Protein AF-A0A965I3N7-F1 (afdb_monomer_lite)

Structure (mmCIF, N/CA/C/O backbone):
data_AF-A0A965I3N7-F1
#
_entry.id   AF-A0A965I3N7-F1
#
loop_
_atom_site.group_PDB
_atom_site.id
_atom_site.type_symbol
_atom_site.label_atom_id
_atom_site.label_alt_id
_atom_site.label_comp_id
_atom_site.label_asym_id
_atom_site.label_entity_id
_atom_site.label_seq_id
_atom_site.pdbx_PDB_ins_code
_atom_site.Cartn_x
_atom_site.Cartn_y
_atom_site.Cartn_z
_atom_site.occupancy
_atom_site.B_iso_or_equiv
_atom_site.auth_seq_id
_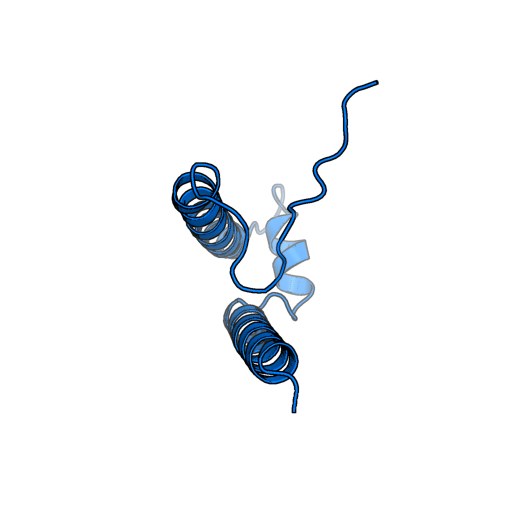atom_site.auth_comp_id
_atom_site.auth_asym_id
_atom_site.auth_atom_id
_atom_site.pdbx_PDB_model_num
ATOM 1 N N . MET A 1 1 ? -17.523 -9.401 21.652 1.00 58.44 1 MET A N 1
ATOM 2 C CA . MET A 1 1 ? -16.194 -9.136 21.056 1.00 58.44 1 MET A CA 1
ATOM 3 C C . MET A 1 1 ? -16.036 -7.641 20.837 1.00 58.44 1 MET A C 1
ATOM 5 O O . MET A 1 1 ? -17.033 -7.011 20.489 1.00 58.44 1 MET A O 1
ATOM 9 N N . PRO A 1 2 ? -14.850 -7.054 21.060 1.00 81.50 2 PRO A N 1
ATOM 10 C CA . PRO A 1 2 ? -14.646 -5.631 20.813 1.00 81.50 2 PRO A CA 1
ATOM 11 C C . PRO A 1 2 ? -14.903 -5.346 19.330 1.00 81.50 2 PRO A C 1
ATOM 13 O O . PRO A 1 2 ? -14.370 -6.048 18.472 1.00 81.50 2 PRO A O 1
ATOM 16 N N . ARG A 1 3 ? -15.711 -4.328 19.010 1.00 80.12 3 ARG A N 1
ATOM 17 C CA . ARG A 1 3 ? -16.010 -3.938 17.614 1.00 80.12 3 ARG A CA 1
ATOM 18 C C . ARG A 1 3 ? -14.729 -3.659 16.812 1.00 80.12 3 ARG A C 1
ATOM 20 O O . ARG A 1 3 ? -14.699 -3.919 15.616 1.00 80.12 3 ARG A O 1
ATOM 27 N N . SER A 1 4 ? -13.668 -3.218 17.494 1.00 85.25 4 SER A N 1
ATOM 28 C CA . SER A 1 4 ? -12.335 -2.983 16.934 1.00 85.25 4 SER A CA 1
ATOM 29 C C . SER A 1 4 ? -11.640 -4.246 16.412 1.00 85.25 4 SER A C 1
ATOM 31 O O . SER A 1 4 ? -10.911 -4.163 15.428 1.00 85.25 4 SER A O 1
AT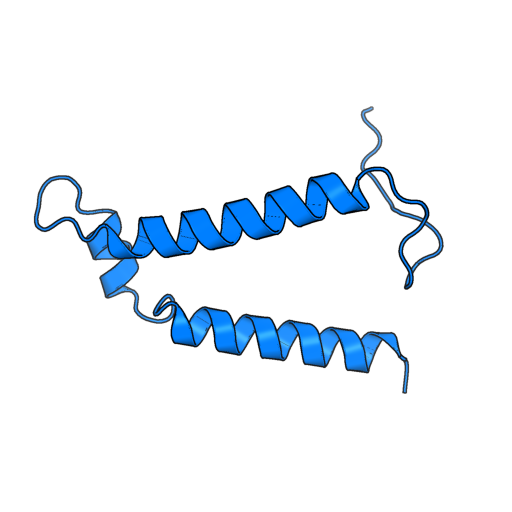OM 33 N N . VAL A 1 5 ? -11.877 -5.419 17.011 1.00 89.44 5 VAL A N 1
ATOM 34 C CA . VAL A 1 5 ? -11.266 -6.687 16.562 1.00 89.44 5 VAL A CA 1
ATOM 35 C C . VAL A 1 5 ? -11.830 -7.108 15.210 1.00 89.44 5 VAL A C 1
ATOM 37 O O . VAL A 1 5 ? -11.080 -7.498 14.323 1.00 89.44 5 VAL A O 1
ATOM 40 N N . ILE A 1 6 ? -13.145 -6.971 15.026 1.00 92.00 6 ILE A N 1
ATOM 41 C CA . ILE A 1 6 ? -13.809 -7.309 13.761 1.00 92.00 6 ILE A CA 1
ATOM 42 C C . ILE A 1 6 ? -13.312 -6.383 12.648 1.00 92.00 6 ILE A C 1
ATOM 44 O O . ILE A 1 6 ? -12.974 -6.849 11.562 1.00 92.00 6 ILE A O 1
ATOM 48 N N . THR A 1 7 ? -13.205 -5.079 12.919 1.00 91.25 7 THR A N 1
ATOM 49 C CA . THR A 1 7 ? -12.686 -4.129 11.928 1.00 91.25 7 THR A CA 1
ATOM 50 C C . THR A 1 7 ? -11.208 -4.337 11.622 1.00 91.25 7 THR A C 1
ATOM 52 O O . THR A 1 7 ? -10.833 -4.201 10.465 1.00 91.25 7 THR A O 1
ATOM 55 N N . ALA A 1 8 ? -10.388 -4.705 12.614 1.00 91.38 8 ALA A N 1
ATOM 56 C CA . ALA A 1 8 ? -8.975 -5.028 12.410 1.00 91.38 8 ALA A CA 1
ATOM 57 C C . ALA A 1 8 ? -8.784 -6.313 11.585 1.00 91.38 8 ALA A C 1
ATOM 59 O O . ALA A 1 8 ? -7.918 -6.375 10.717 1.00 91.38 8 ALA A O 1
ATOM 60 N N . ALA A 1 9 ? -9.614 -7.333 11.822 1.00 95.00 9 ALA A N 1
ATOM 61 C CA . ALA A 1 9 ? -9.596 -8.561 11.035 1.00 95.00 9 ALA A CA 1
ATOM 62 C C . ALA A 1 9 ? -10.014 -8.303 9.579 1.00 95.00 9 ALA A C 1
ATOM 64 O O . ALA A 1 9 ? -9.352 -8.772 8.657 1.00 95.00 9 ALA A O 1
ATOM 65 N N . LEU A 1 10 ? -11.071 -7.511 9.365 1.00 95.88 10 LEU A N 1
ATOM 66 C CA . LEU A 1 10 ? -11.516 -7.116 8.026 1.00 95.88 10 LEU A CA 1
ATOM 67 C C . LEU A 1 10 ? -10.459 -6.289 7.288 1.00 95.88 10 LEU A C 1
ATOM 69 O O . LEU A 1 10 ? -10.191 -6.558 6.120 1.00 95.88 10 LEU A O 1
ATOM 73 N N . SER A 1 11 ? -9.834 -5.310 7.948 1.00 93.88 11 SER A N 1
ATOM 74 C CA . SER A 1 11 ? -8.781 -4.507 7.321 1.00 93.88 11 SER A CA 1
ATOM 75 C C . SER A 1 11 ? -7.547 -5.348 6.989 1.00 93.88 11 SER A C 1
ATOM 77 O O . SER A 1 11 ? -7.018 -5.223 5.887 1.00 93.88 11 SER A O 1
ATOM 79 N N . GLY A 1 12 ? -7.136 -6.253 7.883 1.00 95.06 12 GLY A N 1
ATOM 80 C CA . GLY A 1 12 ? -6.061 -7.213 7.623 1.00 95.06 12 GLY A CA 1
ATOM 81 C C . GLY A 1 12 ? -6.373 -8.151 6.454 1.00 95.06 12 GLY A C 1
ATOM 82 O O . GLY A 1 12 ? -5.515 -8.379 5.603 1.00 95.06 12 GLY A O 1
ATOM 83 N N . PHE A 1 13 ? -7.613 -8.637 6.359 1.00 97.06 13 PHE A N 1
ATOM 84 C CA . PHE A 1 13 ? -8.062 -9.472 5.246 1.00 97.06 13 PHE A CA 1
ATOM 85 C C . PHE A 1 13 ? -8.016 -8.721 3.909 1.00 97.06 13 PHE A C 1
ATOM 87 O O . PHE A 1 13 ? -7.420 -9.213 2.953 1.00 97.06 13 PHE A O 1
ATOM 94 N N . ILE A 1 14 ? -8.571 -7.505 3.848 1.00 95.75 14 ILE A N 1
ATOM 95 C CA . ILE A 1 14 ? -8.542 -6.665 2.638 1.00 95.75 14 ILE A CA 1
ATOM 96 C C . ILE A 1 14 ? -7.096 -6.367 2.224 1.00 95.75 14 ILE A C 1
ATOM 98 O O . ILE A 1 14 ? -6.759 -6.474 1.045 1.00 95.75 14 ILE A O 1
ATOM 102 N N . PHE A 1 15 ? -6.230 -6.039 3.187 1.00 93.38 15 PHE A N 1
ATOM 103 C CA . PHE A 1 15 ? -4.813 -5.789 2.935 1.00 93.38 15 PHE A CA 1
ATOM 104 C C . PHE A 1 15 ? -4.099 -7.024 2.370 1.00 93.38 15 PHE A C 1
ATOM 106 O O . PHE A 1 15 ? -3.417 -6.916 1.354 1.00 93.38 15 PHE A O 1
ATOM 113 N N . GLY A 1 16 ? -4.288 -8.201 2.972 1.00 93.44 16 GLY A N 1
ATOM 114 C CA . GLY A 1 16 ? -3.671 -9.444 2.501 1.00 93.44 16 GLY A CA 1
ATOM 115 C C . GLY A 1 16 ? -4.140 -9.854 1.102 1.00 93.44 16 GLY A C 1
ATOM 116 O O . GLY A 1 16 ? -3.324 -10.251 0.265 1.00 93.44 16 GLY A O 1
ATOM 117 N N . VAL A 1 17 ? -5.435 -9.696 0.813 1.00 94.94 17 VAL A N 1
ATOM 118 C CA . VAL A 1 17 ? -5.992 -9.926 -0.530 1.00 94.94 17 VAL A CA 1
ATOM 119 C C . VAL A 1 17 ? -5.381 -8.949 -1.536 1.00 94.94 17 VAL A C 1
ATOM 121 O O . VAL A 1 17 ? -4.903 -9.376 -2.585 1.00 94.94 17 VAL A O 1
ATOM 124 N N . GLY A 1 18 ? -5.320 -7.657 -1.202 1.00 91.25 18 GLY A N 1
ATOM 125 C CA . GLY A 1 18 ? -4.699 -6.638 -2.049 1.00 91.25 18 GLY A CA 1
ATOM 126 C C . GLY A 1 18 ? -3.218 -6.914 -2.325 1.00 91.25 18 GLY A C 1
ATOM 127 O O . GLY A 1 18 ? -2.789 -6.841 -3.473 1.00 91.25 18 GLY A O 1
ATOM 128 N N . LEU A 1 19 ? -2.453 -7.307 -1.302 1.00 90.38 19 LEU A N 1
ATOM 129 C CA . LEU A 1 19 ? -1.033 -7.650 -1.425 1.00 90.38 19 LEU A CA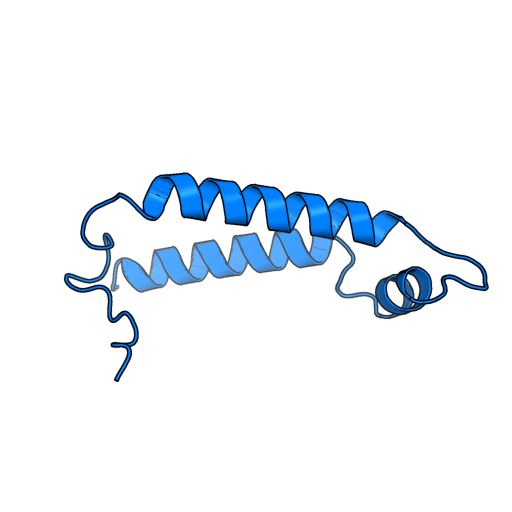 1
ATOM 130 C C . LEU A 1 19 ? -0.806 -8.859 -2.347 1.00 90.38 19 LEU A C 1
ATOM 132 O O . LEU A 1 19 ? 0.126 -8.862 -3.155 1.00 90.38 19 LEU A O 1
ATOM 136 N N . SER A 1 20 ? -1.683 -9.862 -2.249 1.00 90.94 20 SER A N 1
ATOM 137 C CA . SER A 1 20 ? -1.646 -11.061 -3.093 1.00 90.94 20 SER A CA 1
ATOM 138 C C . SER A 1 20 ? -1.962 -10.726 -4.553 1.00 90.94 20 SER A C 1
ATOM 140 O O . SER A 1 20 ? -1.216 -11.118 -5.448 1.00 90.94 20 SER A O 1
ATOM 142 N N . LEU A 1 21 ? -3.021 -9.943 -4.796 1.00 88.31 21 LEU A N 1
ATOM 143 C CA . LEU A 1 21 ? -3.416 -9.498 -6.139 1.00 88.31 21 LEU A CA 1
ATOM 144 C C . LEU A 1 21 ? -2.371 -8.578 -6.783 1.00 88.31 21 LEU A C 1
ATOM 146 O O . LEU A 1 21 ? -2.156 -8.639 -7.990 1.00 88.31 21 LEU A O 1
ATOM 150 N N . ALA A 1 22 ? -1.687 -7.760 -5.984 1.00 86.69 22 ALA A N 1
ATOM 151 C CA . ALA A 1 22 ? -0.610 -6.890 -6.446 1.00 86.69 22 ALA A CA 1
ATOM 152 C C . ALA A 1 22 ? 0.666 -7.654 -6.854 1.00 86.69 22 ALA A C 1
ATOM 154 O O . ALA A 1 22 ? 1.585 -7.058 -7.418 1.00 86.69 22 ALA A O 1
ATOM 155 N N . GLY A 1 23 ? 0.759 -8.958 -6.561 1.00 85.81 23 GLY A N 1
ATOM 156 C CA . GLY A 1 23 ? 1.937 -9.772 -6.868 1.00 85.81 23 GLY A CA 1
ATOM 157 C C . GLY A 1 23 ? 3.178 -9.394 -6.053 1.00 85.81 23 GLY A C 1
ATOM 158 O O . GLY A 1 23 ? 4.279 -9.822 -6.387 1.00 85.81 23 GLY A O 1
ATOM 159 N N . MET A 1 24 ? 3.013 -8.616 -4.977 1.00 87.12 24 MET A N 1
ATOM 160 C CA . MET A 1 24 ? 4.108 -8.164 -4.108 1.00 87.12 24 MET A CA 1
ATOM 161 C C . MET A 1 24 ? 4.686 -9.279 -3.229 1.00 87.12 24 MET A C 1
ATOM 163 O O . MET A 1 24 ? 5.742 -9.105 -2.631 1.00 87.12 24 MET A O 1
ATOM 167 N N . LEU A 1 25 ? 4.028 -10.43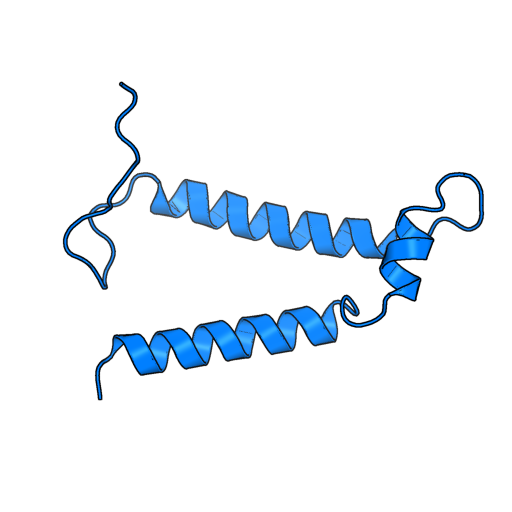9 -3.180 1.00 86.06 25 LEU A N 1
ATOM 168 C CA . LEU A 1 25 ? 4.567 -11.647 -2.552 1.00 86.06 25 LEU A CA 1
ATOM 169 C C . LEU A 1 25 ? 5.705 -12.280 -3.369 1.00 86.06 25 LEU A C 1
ATOM 171 O O . LEU A 1 25 ? 6.418 -13.136 -2.852 1.00 86.06 25 LEU A O 1
ATOM 175 N N . ASN A 1 26 ? 5.873 -11.887 -4.638 1.00 86.25 26 ASN A N 1
ATOM 176 C CA . ASN A 1 26 ? 6.925 -12.409 -5.499 1.00 86.25 26 ASN A CA 1
ATOM 177 C C . ASN A 1 26 ? 8.152 -11.469 -5.494 1.00 86.25 26 ASN A C 1
ATOM 179 O O . ASN A 1 26 ? 8.069 -10.366 -6.044 1.00 86.25 26 ASN A O 1
ATOM 183 N N . PRO A 1 27 ? 9.308 -11.893 -4.946 1.00 84.12 27 PRO A N 1
ATOM 184 C CA . PRO A 1 27 ? 10.511 -11.060 -4.895 1.00 84.12 27 PRO A CA 1
ATOM 185 C C . PRO A 1 27 ? 11.04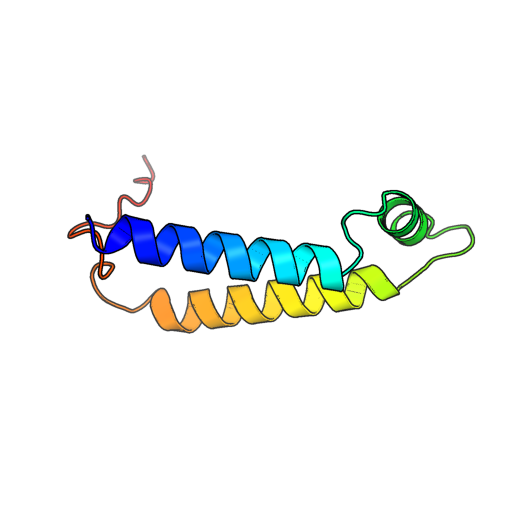0 -10.682 -6.286 1.00 84.12 27 PRO A C 1
ATOM 187 O O . PRO A 1 27 ? 11.618 -9.606 -6.439 1.00 84.12 27 PRO A O 1
ATOM 190 N N . SER A 1 28 ? 10.781 -11.497 -7.316 1.00 85.62 28 SER A N 1
ATOM 191 C CA . SER A 1 28 ? 11.215 -11.222 -8.691 1.00 85.62 28 SER A CA 1
ATOM 192 C C . SER A 1 28 ? 10.591 -9.949 -9.276 1.00 85.62 28 SER A C 1
ATOM 194 O O . SER A 1 28 ? 11.222 -9.273 -10.084 1.00 85.62 28 SER A O 1
ATOM 196 N N . LYS A 1 29 ? 9.372 -9.584 -8.851 1.00 82.38 29 LYS A N 1
ATOM 197 C CA . LYS A 1 29 ? 8.699 -8.340 -9.274 1.00 82.38 29 LYS A CA 1
ATOM 198 C C . LYS A 1 29 ? 9.394 -7.106 -8.710 1.00 82.38 29 LYS A C 1
ATOM 200 O O . LYS A 1 29 ? 9.511 -6.093 -9.390 1.00 82.38 29 LYS A O 1
ATOM 205 N N . VAL A 1 30 ? 9.867 -7.197 -7.468 1.00 84.06 30 VAL A N 1
ATOM 206 C CA . VAL A 1 30 ? 10.581 -6.099 -6.808 1.00 84.06 30 VAL A CA 1
ATOM 207 C C . VAL A 1 30 ? 11.971 -5.938 -7.415 1.00 84.06 30 VAL A C 1
ATOM 209 O O . VAL A 1 30 ? 12.368 -4.819 -7.723 1.00 84.06 30 VAL A O 1
ATOM 212 N N . SER A 1 31 ? 12.689 -7.040 -7.661 1.00 83.62 31 SER A N 1
ATOM 213 C CA . SER A 1 31 ? 13.993 -6.974 -8.329 1.00 83.62 31 SER A CA 1
ATOM 214 C C . SER A 1 31 ? 13.884 -6.473 -9.771 1.00 83.62 31 SER A C 1
ATOM 216 O O . SER A 1 31 ? 14.692 -5.644 -10.170 1.00 83.62 31 SER A O 1
ATOM 218 N N . GLY A 1 32 ? 12.867 -6.902 -10.529 1.00 84.75 32 GLY A N 1
ATOM 219 C CA . GLY A 1 32 ? 12.625 -6.425 -11.899 1.00 84.75 32 GLY A CA 1
ATOM 220 C C . GLY A 1 32 ? 12.256 -4.940 -11.971 1.00 84.75 32 GLY A C 1
ATOM 221 O O . GLY A 1 32 ? 12.633 -4.252 -12.914 1.00 84.75 32 GLY A O 1
ATOM 222 N N . PHE A 1 33 ? 11.587 -4.407 -10.946 1.00 84.94 33 PHE A N 1
ATOM 223 C CA . PHE A 1 33 ? 11.347 -2.967 -10.832 1.00 84.94 33 PHE A CA 1
ATOM 224 C C . PHE A 1 33 ? 12.618 -2.165 -10.505 1.00 84.94 33 PHE A C 1
ATOM 226 O O . PHE A 1 33 ? 12.742 -1.012 -10.915 1.00 84.94 33 PHE A O 1
ATOM 233 N N . LEU A 1 34 ? 13.561 -2.737 -9.753 1.00 85.38 34 LEU A N 1
ATOM 234 C CA . LEU A 1 34 ? 14.825 -2.068 -9.422 1.00 85.38 34 LEU A CA 1
ATOM 235 C C . LEU A 1 34 ? 15.871 -2.183 -10.542 1.00 85.38 34 LEU A C 1
ATOM 237 O O . LEU A 1 34 ? 16.813 -1.391 -10.569 1.00 85.38 34 LEU A O 1
ATOM 241 N N . ASP A 1 35 ? 15.700 -3.123 -11.474 1.00 86.88 35 ASP A N 1
ATOM 242 C CA . ASP A 1 35 ? 16.590 -3.334 -12.619 1.00 86.88 35 ASP A CA 1
ATOM 243 C C . ASP A 1 35 ? 16.370 -2.297 -13.736 1.00 86.88 35 ASP A C 1
ATOM 245 O O . ASP A 1 35 ? 15.944 -2.602 -14.846 1.00 86.88 35 ASP A O 1
ATOM 249 N N . ILE A 1 36 ? 16.645 -1.028 -13.427 1.00 84.19 36 ILE A N 1
ATOM 250 C CA . ILE A 1 36 ? 16.449 0.115 -14.337 1.00 84.19 36 ILE A CA 1
ATOM 251 C C . ILE A 1 36 ? 17.425 0.070 -15.529 1.00 84.19 36 ILE A C 1
ATOM 253 O O . ILE A 1 36 ? 17.149 0.640 -16.583 1.00 84.19 36 ILE A O 1
ATOM 257 N N . PHE A 1 37 ? 18.567 -0.607 -15.375 1.00 86.31 37 PHE A N 1
ATOM 258 C CA . PHE A 1 37 ? 19.609 -0.718 -16.403 1.00 86.31 37 PHE A CA 1
ATOM 259 C C . PHE A 1 37 ? 19.496 -1.992 -17.260 1.00 86.31 37 PHE A C 1
ATOM 261 O O . PHE A 1 37 ? 20.243 -2.129 -18.229 1.00 86.31 37 PHE A O 1
ATOM 268 N N . GLY A 1 38 ? 18.589 -2.909 -16.911 1.00 80.12 38 GLY A N 1
ATOM 269 C CA . GLY A 1 38 ? 18.351 -4.172 -17.602 1.00 80.12 38 GLY A CA 1
ATOM 270 C C . GLY A 1 38 ? 16.921 -4.286 -18.131 1.00 80.12 38 GLY A C 1
ATOM 271 O O . GLY A 1 38 ? 16.461 -3.451 -18.912 1.00 80.12 38 GLY A O 1
ATOM 272 N N . LEU A 1 39 ? 16.216 -5.351 -17.748 1.00 79.31 39 LEU A N 1
ATOM 273 C CA . LEU A 1 39 ? 14.850 -5.637 -18.205 1.00 79.31 39 LEU A CA 1
ATOM 274 C C . LEU A 1 39 ? 13.842 -5.055 -17.207 1.00 79.31 39 LEU A C 1
ATOM 276 O O . LEU A 1 39 ? 13.194 -5.772 -16.445 1.00 79.31 39 LEU A O 1
ATOM 280 N N . TRP A 1 40 ? 13.751 -3.726 -17.205 1.00 83.94 40 TRP A N 1
ATOM 281 C CA . TRP A 1 40 ? 12.942 -2.990 -16.242 1.00 83.94 40 TRP A CA 1
ATOM 282 C C . TRP A 1 40 ? 11.444 -3.319 -16.362 1.00 83.94 40 TRP A C 1
ATOM 284 O O . TRP A 1 40 ? 10.838 -3.120 -17.419 1.00 83.94 40 TRP A O 1
ATOM 294 N N . ASP A 1 41 ? 10.832 -3.786 -15.268 1.00 82.88 41 ASP A N 1
ATOM 295 C CA . ASP A 1 41 ? 9.391 -4.067 -15.176 1.00 82.88 41 ASP A CA 1
ATOM 296 C C . ASP A 1 41 ? 8.646 -2.908 -14.472 1.00 82.88 41 ASP A C 1
ATOM 298 O O . ASP A 1 41 ? 8.682 -2.796 -13.239 1.00 82.88 41 ASP A O 1
ATOM 302 N N . PRO A 1 42 ? 7.906 -2.054 -15.209 1.00 84.12 42 PRO A N 1
ATOM 303 C CA . PRO A 1 42 ? 7.191 -0.912 -14.639 1.00 84.12 42 PRO A CA 1
ATOM 304 C C . PRO A 1 42 ? 5.909 -1.296 -13.887 1.00 84.12 42 PRO A C 1
ATOM 306 O O . PRO A 1 42 ? 5.260 -0.429 -13.298 1.00 84.12 42 PRO A O 1
ATOM 309 N N . SER A 1 43 ? 5.497 -2.567 -13.886 1.00 84.75 43 SER A N 1
ATOM 310 C CA . SER A 1 43 ? 4.221 -2.980 -13.291 1.00 84.75 43 SER A CA 1
ATOM 311 C C . SER A 1 43 ? 4.120 -2.676 -11.790 1.00 84.75 43 SER A C 1
ATOM 313 O O . SER A 1 43 ? 3.031 -2.368 -11.299 1.00 84.75 43 SER A O 1
ATOM 315 N N . LEU A 1 44 ? 5.244 -2.674 -11.063 1.00 85.69 44 LEU A N 1
ATOM 316 C CA . LEU A 1 44 ? 5.282 -2.290 -9.648 1.00 85.69 44 LEU A CA 1
ATOM 317 C C . LEU A 1 44 ? 4.969 -0.797 -9.443 1.00 85.69 44 LEU A C 1
ATOM 319 O O . LEU A 1 44 ? 4.332 -0.433 -8.455 1.00 85.69 44 LEU A O 1
ATOM 323 N N . ALA A 1 45 ? 5.362 0.068 -10.383 1.00 87.06 45 ALA A N 1
ATOM 324 C CA . ALA A 1 45 ? 5.094 1.502 -10.299 1.00 87.06 45 ALA A CA 1
ATOM 325 C C . ALA A 1 45 ? 3.588 1.793 -10.286 1.00 87.06 45 ALA A C 1
ATOM 327 O O . ALA A 1 45 ? 3.137 2.657 -9.538 1.00 87.06 45 ALA A O 1
ATOM 328 N N . PHE A 1 46 ? 2.798 1.034 -11.052 1.00 87.50 46 PHE A N 1
ATOM 329 C CA . PHE A 1 46 ? 1.342 1.180 -11.088 1.00 87.50 46 PHE A CA 1
ATOM 330 C C . PHE A 1 46 ? 0.690 0.794 -9.752 1.00 87.50 46 PHE A C 1
ATOM 332 O O . PHE A 1 46 ? -0.182 1.505 -9.252 1.00 87.50 46 PHE A O 1
ATOM 339 N N . VAL A 1 47 ? 1.164 -0.291 -9.130 1.00 89.12 47 VAL A N 1
ATOM 340 C CA . VAL A 1 47 ? 0.727 -0.715 -7.789 1.00 89.12 47 VAL A CA 1
ATOM 341 C C . VAL A 1 47 ? 1.060 0.355 -6.750 1.00 89.12 47 VAL A C 1
ATOM 343 O O . VAL A 1 47 ? 0.199 0.736 -5.956 1.00 89.12 47 VAL A O 1
ATOM 346 N N . MET A 1 48 ? 2.296 0.865 -6.769 1.00 90.69 48 MET A N 1
ATOM 347 C CA . MET A 1 48 ? 2.728 1.911 -5.842 1.00 90.69 48 MET A CA 1
ATOM 348 C C . MET A 1 48 ? 1.928 3.197 -6.032 1.00 90.69 48 MET A C 1
ATOM 350 O O . MET A 1 48 ? 1.457 3.758 -5.046 1.00 90.69 48 MET A O 1
ATOM 354 N N . ALA A 1 49 ? 1.717 3.635 -7.275 1.00 92.50 49 ALA A N 1
ATOM 355 C CA . ALA A 1 49 ? 0.903 4.806 -7.579 1.00 92.50 49 ALA A CA 1
ATOM 356 C C . ALA A 1 49 ? -0.520 4.647 -7.026 1.00 92.50 49 ALA A C 1
ATOM 358 O O . ALA A 1 49 ? -0.998 5.534 -6.325 1.00 92.50 49 ALA A O 1
ATOM 359 N N . GLY A 1 50 ? -1.157 3.490 -7.240 1.00 91.44 50 GLY A N 1
ATOM 360 C CA . GLY A 1 50 ? -2.475 3.193 -6.678 1.00 91.44 50 GLY A CA 1
ATOM 361 C C . GLY A 1 50 ? -2.500 3.265 -5.147 1.00 91.44 50 GLY A C 1
ATOM 362 O O . GLY A 1 50 ? -3.347 3.952 -4.574 1.00 91.44 50 GLY A O 1
ATOM 363 N N . GLY A 1 51 ? -1.541 2.617 -4.477 1.00 91.31 51 GLY A N 1
ATOM 364 C CA . GLY A 1 51 ? -1.427 2.650 -3.016 1.00 91.31 51 GLY A CA 1
ATOM 365 C C . GLY A 1 51 ? -1.202 4.062 -2.465 1.00 91.31 51 GLY A C 1
ATOM 366 O O . GLY A 1 51 ? -1.875 4.473 -1.518 1.00 91.31 51 GLY A O 1
ATOM 367 N N . ILE A 1 52 ? -0.312 4.835 -3.095 1.00 94.25 52 ILE A N 1
ATOM 368 C CA . ILE A 1 52 ? -0.023 6.225 -2.724 1.00 94.25 52 ILE A CA 1
ATOM 369 C C . ILE A 1 52 ? -1.260 7.100 -2.921 1.00 94.25 52 ILE A C 1
ATOM 371 O O . ILE A 1 52 ? -1.610 7.850 -2.013 1.00 94.25 52 ILE A O 1
ATOM 375 N N . SER A 1 53 ? -1.949 7.003 -4.061 1.00 94.75 53 SER A N 1
ATOM 376 C CA . SER A 1 53 ? -3.145 7.802 -4.342 1.00 94.75 53 SER A CA 1
ATOM 377 C C . SER A 1 53 ? -4.276 7.520 -3.353 1.00 94.75 53 SER A C 1
ATOM 379 O O . SER A 1 53 ? -4.885 8.464 -2.849 1.00 94.75 53 SER A O 1
ATOM 381 N N . VAL A 1 54 ? -4.531 6.250 -3.019 1.00 92.81 54 VAL A N 1
ATOM 382 C CA . VAL A 1 54 ? -5.551 5.876 -2.024 1.00 92.81 54 VAL A CA 1
ATOM 383 C C . VAL A 1 54 ? -5.175 6.394 -0.635 1.00 92.81 54 VAL A C 1
ATOM 385 O O . VAL A 1 54 ? -6.017 6.984 0.045 1.00 92.81 54 VAL A O 1
ATOM 388 N N . ASN A 1 55 ? -3.913 6.236 -0.222 1.00 91.44 55 ASN A N 1
ATOM 389 C CA . ASN A 1 55 ? -3.437 6.747 1.062 1.00 91.44 55 ASN A CA 1
ATOM 390 C C . ASN A 1 55 ? -3.506 8.279 1.132 1.00 91.44 55 ASN A C 1
ATOM 392 O O . ASN A 1 55 ? -3.975 8.827 2.125 1.00 91.44 55 ASN A O 1
ATOM 396 N N . ALA A 1 56 ? -3.089 8.973 0.073 1.00 93.50 56 ALA A N 1
ATOM 397 C CA . ALA A 1 56 ? -3.162 10.425 -0.015 1.00 93.50 56 ALA A CA 1
ATOM 398 C C . ALA A 1 56 ? -4.614 10.909 0.072 1.00 93.50 56 ALA A C 1
ATOM 400 O O . ALA A 1 56 ? -4.912 11.796 0.870 1.00 93.50 56 ALA A O 1
ATOM 401 N N . ALA A 1 57 ? -5.534 10.296 -0.679 1.00 92.81 57 ALA A N 1
ATOM 402 C CA . ALA A 1 57 ? -6.957 10.615 -0.607 1.00 92.81 57 ALA A CA 1
ATOM 403 C C . ALA A 1 57 ? -7.513 10.399 0.809 1.00 92.81 57 ALA A C 1
ATOM 405 O O . ALA A 1 57 ? -8.191 11.278 1.343 1.00 92.81 57 ALA A O 1
ATOM 406 N N . GLY A 1 58 ? -7.175 9.273 1.448 1.00 89.44 58 GLY A N 1
ATOM 407 C CA . GLY A 1 58 ? -7.532 8.994 2.838 1.00 89.44 58 GLY A CA 1
ATOM 408 C C . GLY A 1 58 ? -6.992 10.058 3.793 1.00 89.44 58 GLY A C 1
ATOM 409 O O . GLY A 1 58 ? -7.749 10.622 4.582 1.00 89.44 58 GLY A O 1
ATOM 410 N N . TYR A 1 59 ? -5.711 10.404 3.673 1.00 86.62 59 TYR A N 1
ATOM 411 C CA . TYR A 1 59 ? -5.103 11.458 4.473 1.00 86.62 59 TYR A CA 1
ATOM 412 C C . TYR A 1 59 ? -5.826 12.792 4.276 1.00 86.62 59 TYR A C 1
ATOM 414 O O . TYR A 1 59 ? -6.263 13.378 5.254 1.00 86.62 59 TYR A O 1
ATOM 422 N N . PHE A 1 60 ? -6.065 13.253 3.048 1.00 87.25 60 PHE A N 1
ATOM 423 C CA . PHE A 1 60 ? -6.785 14.512 2.821 1.00 87.25 60 PHE A CA 1
ATOM 424 C C . PHE A 1 60 ? -8.221 14.503 3.371 1.00 87.25 60 PHE A C 1
ATOM 426 O O . PHE A 1 60 ? -8.670 15.508 3.925 1.00 87.25 60 PHE A O 1
ATOM 433 N N . LEU A 1 61 ? -8.932 13.376 3.262 1.00 86.31 61 LEU A N 1
ATOM 434 C CA . LEU A 1 61 ? -10.304 13.222 3.757 1.00 86.31 61 LEU A CA 1
ATOM 435 C C . LEU A 1 61 ? -10.394 13.203 5.289 1.00 86.31 61 LEU A C 1
ATOM 437 O O . LEU A 1 61 ? -11.379 13.691 5.847 1.00 86.31 61 LEU A O 1
ATOM 441 N N . PHE A 1 62 ? -9.400 12.628 5.969 1.00 81.12 62 PHE A N 1
ATOM 442 C CA . PHE A 1 62 ? -9.436 12.402 7.417 1.00 81.12 62 PHE A CA 1
ATOM 443 C C . PHE A 1 62 ? -8.511 13.323 8.221 1.00 81.12 62 PHE A C 1
ATOM 445 O O . PHE A 1 62 ? -8.775 13.529 9.400 1.00 81.12 62 PHE A O 1
ATOM 452 N N . ALA A 1 63 ? -7.510 13.960 7.608 1.00 73.25 63 ALA A N 1
ATOM 453 C CA . ALA A 1 63 ? -6.575 14.868 8.285 1.00 73.25 63 ALA A CA 1
ATOM 454 C C . ALA A 1 63 ? -7.258 16.106 8.883 1.00 73.25 63 ALA A C 1
ATOM 456 O O . ALA A 1 63 ? -6.706 16.745 9.772 1.00 73.25 63 ALA A O 1
ATOM 457 N N . ARG A 1 64 ? -8.459 16.453 8.404 1.00 67.00 64 ARG A N 1
ATOM 458 C CA . ARG A 1 64 ? -9.273 17.561 8.929 1.00 67.00 64 ARG A CA 1
ATOM 459 C C . ARG A 1 64 ? -10.470 17.103 9.765 1.00 67.00 64 ARG A C 1
ATOM 461 O O . ARG A 1 64 ? -11.293 17.935 10.140 1.00 67.00 64 ARG A O 1
ATOM 468 N N . ARG A 1 65 ? -10.627 15.798 10.014 1.00 67.50 65 ARG A N 1
ATOM 469 C CA . ARG A 1 65 ? -11.760 15.261 10.782 1.00 67.50 65 ARG A CA 1
ATOM 470 C C . ARG A 1 65 ? -11.414 15.106 12.260 1.00 67.50 65 ARG A C 1
ATOM 472 O O . ARG A 1 65 ? -10.249 15.041 12.632 1.00 67.50 65 ARG A O 1
ATOM 479 N N . GLY A 1 66 ? -12.466 15.118 13.083 1.00 67.50 66 GLY A N 1
ATOM 480 C CA . GLY A 1 66 ? -12.397 14.977 14.539 1.00 67.50 66 GLY A CA 1
ATOM 481 C C . GLY A 1 66 ? -11.864 13.611 15.003 1.00 67.50 66 GLY A C 1
ATOM 482 O O . GLY A 1 66 ? -11.310 12.858 14.203 1.00 67.50 66 GLY A O 1
ATOM 483 N N . PRO A 1 67 ? -12.011 13.275 16.296 1.00 69.81 67 PRO A N 1
ATOM 484 C CA . PRO A 1 67 ? -11.355 12.112 16.885 1.00 69.81 67 PRO A CA 1
ATOM 485 C C . PRO A 1 67 ? -11.711 10.801 16.154 1.00 69.81 67 PRO A C 1
ATOM 487 O O . PRO A 1 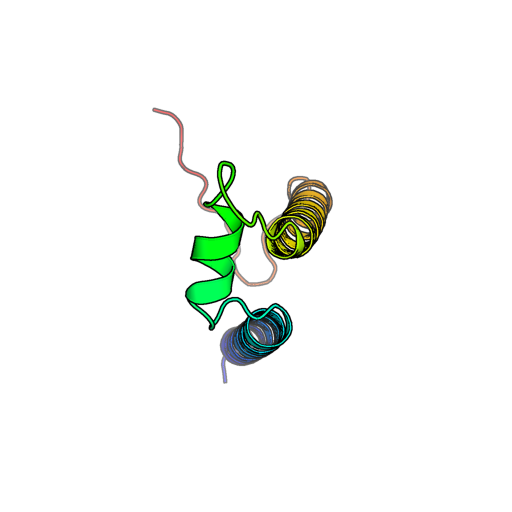67 ? -12.845 10.646 15.682 1.00 69.81 67 PRO A O 1
ATOM 490 N N . PRO A 1 68 ? -10.762 9.851 16.043 1.00 77.19 68 PRO A N 1
ATOM 491 C CA . PRO A 1 68 ? -10.995 8.580 15.364 1.00 77.19 68 PRO A CA 1
ATOM 492 C C . PRO A 1 68 ? -12.163 7.801 15.979 1.00 77.19 68 PRO A C 1
ATOM 494 O O . PRO A 1 68 ? -12.364 7.798 17.186 1.00 77.19 68 PRO A O 1
ATOM 497 N N . TRP A 1 69 ? -12.907 7.042 15.176 1.00 75.56 69 TRP A N 1
ATOM 498 C CA . TRP A 1 69 ? -14.097 6.326 15.669 1.00 75.56 69 TRP A CA 1
ATOM 499 C C . TRP A 1 69 ? -13.826 5.276 16.758 1.00 75.56 69 TRP A C 1
ATOM 501 O O . TRP A 1 69 ? -14.744 4.896 17.479 1.00 75.56 69 TRP A O 1
ATOM 511 N N . PHE A 1 70 ? -12.583 4.799 16.877 1.00 77.62 70 PHE A N 1
ATOM 512 C CA . PHE A 1 70 ? -12.185 3.768 17.842 1.00 77.62 70 PHE A CA 1
ATOM 513 C C . PHE A 1 70 ? -11.301 4.288 18.984 1.00 77.62 70 PHE A C 1
ATOM 515 O O . PHE A 1 70 ? -10.942 3.508 19.863 1.00 77.62 70 PHE A O 1
ATOM 522 N N . THR A 1 71 ? -10.944 5.577 18.993 1.00 73.94 71 THR A N 1
ATOM 523 C CA . THR A 1 71 ? -10.199 6.198 20.097 1.00 73.94 71 THR A CA 1
ATOM 524 C C . THR A 1 71 ? -10.614 7.651 20.277 1.00 73.94 71 THR A C 1
ATOM 526 O O . THR A 1 71 ? -10.736 8.403 19.317 1.00 73.94 71 THR A O 1
ATOM 529 N N . SER A 1 72 ? -10.781 8.079 21.523 1.00 67.12 72 SER A N 1
ATOM 530 C CA . SER A 1 72 ? -11.170 9.456 21.830 1.00 67.12 72 SER A CA 1
ATOM 531 C C . SER A 1 72 ? -10.051 10.473 21.577 1.00 67.12 72 SER A C 1
ATOM 533 O O . SER A 1 72 ? -10.337 11.665 21.504 1.00 67.12 72 SER A O 1
ATOM 535 N N . GLN A 1 73 ? -8.790 10.035 21.448 1.00 71.06 73 GLN A N 1
ATOM 536 C CA . GLN A 1 73 ? -7.647 10.923 21.207 1.00 71.06 73 GLN A CA 1
ATOM 537 C C . GLN A 1 73 ? -6.671 10.360 20.169 1.00 71.06 73 GLN A C 1
ATOM 539 O O . GLN A 1 73 ? -6.298 9.184 20.200 1.00 71.06 73 GLN A O 1
ATOM 544 N N . LEU A 1 74 ? -6.245 11.241 19.261 1.00 72.12 74 LEU A N 1
ATOM 545 C CA . LEU A 1 74 ? -5.173 11.004 18.302 1.00 72.12 74 LEU A CA 1
ATOM 546 C C . LEU A 1 74 ? -3.852 11.466 18.936 1.00 72.12 74 LEU A C 1
ATOM 548 O O . LEU A 1 74 ? -3.614 12.665 19.072 1.00 72.12 74 LEU A O 1
ATOM 552 N N . HIS A 1 75 ? -2.998 10.524 19.338 1.00 71.75 75 HIS A N 1
ATOM 553 C CA . HIS A 1 75 ? -1.676 10.835 19.887 1.00 71.75 75 HIS A CA 1
ATOM 554 C C . HIS A 1 75 ? -0.709 11.203 18.758 1.00 71.75 75 HIS A C 1
ATOM 556 O O . HIS A 1 75 ? 0.042 10.364 18.266 1.00 71.75 75 HIS A O 1
ATOM 562 N N . LEU A 1 76 ? -0.757 12.459 18.321 1.00 75.44 76 LEU A N 1
ATOM 563 C CA . LEU A 1 76 ? 0.260 13.006 17.431 1.00 75.44 76 LEU A CA 1
ATOM 564 C C . LEU A 1 76 ? 1.543 13.285 18.229 1.00 75.44 76 LEU A C 1
ATOM 566 O O . LEU A 1 76 ? 1.456 13.751 19.372 1.00 75.44 76 LEU A O 1
ATOM 570 N N . PRO A 1 77 ? 2.729 13.017 17.654 1.00 72.75 77 PRO A N 1
ATOM 571 C CA . PRO A 1 77 ? 3.984 13.415 18.272 1.00 72.75 77 PRO A CA 1
ATOM 572 C C . PRO A 1 77 ? 3.986 14.935 18.456 1.00 72.75 77 PRO A C 1
ATOM 574 O O . PRO A 1 77 ? 3.759 15.690 17.511 1.00 72.75 77 PRO A O 1
ATOM 577 N N . LYS A 1 78 ? 4.205 15.385 19.693 1.00 72.50 78 LYS A N 1
ATOM 578 C CA . LYS A 1 78 ? 4.411 16.802 19.990 1.00 72.50 78 LYS A CA 1
ATOM 579 C C . LYS A 1 78 ? 5.827 17.146 19.542 1.00 72.50 78 LYS A C 1
ATOM 581 O O . LYS A 1 78 ? 6.772 16.510 20.000 1.00 72.50 78 LYS A O 1
ATOM 586 N N . THR A 1 79 ? 5.967 18.102 18.630 1.00 69.38 79 THR A N 1
ATOM 587 C CA . THR A 1 79 ? 7.268 18.701 18.323 1.00 69.38 79 THR A CA 1
ATOM 588 C C . THR A 1 79 ? 7.770 19.373 19.600 1.00 69.38 79 THR A C 1
ATOM 590 O O . THR A 1 79 ? 7.116 20.293 20.092 1.00 69.38 79 THR A O 1
ATOM 593 N N . THR A 1 80 ? 8.850 18.838 20.171 1.00 51.28 80 THR A N 1
ATOM 594 C CA . THR A 1 80 ? 9.618 19.483 21.246 1.00 51.28 80 THR A CA 1
ATOM 595 C C . THR A 1 80 ? 10.405 20.652 20.679 1.00 51.28 80 THR A C 1
ATOM 597 O O . THR A 1 80 ? 10.938 20.493 19.555 1.00 51.28 80 THR A O 1
#

Foldseek 3Di:
DPPVVVVVVVVVVVVVVLCVVLVVVDVVLVVLCVPPVPNRDCSNVVSVVVVVVVVVVVCVVPVPDADDPRDNDDDDDDDD

pLDDT: mean 84.03, std 9.25, range [51.28, 97.06]

Sequence (80 aa):
MPRSVITAALSGFIFGVGLSLAGMLNPSKVSGFLDIFGLWDPSLAFVMAGGISVNAAGYFLFARRGPPWFTSQLHLPKTT

Secondary structure (DSSP, 8-state):
--HHHHHHHHHHHHHHHHHHHTTTT-HHHHHHHH-TTSS--THHHHHHHHHHHHHHHHHHHHTTS-S-TT-S---PPP--

Radius of gyration: 17.56 Å; chains: 1; bounding box: 36×32×40 Å